Protein AF-A0A3S8ZTL3-F1 (afdb_monomer)

Organism: NCBI:txid2496266

Nearest PDB structures (foldseek):
  7txj-assembly1_A-1  TM=2.863E-01  e=6.919E+00  Betalipothrixvirus pozzuoliense

Solvent-accessible surface area (backbone atoms only — not comparable to full-atom values): 4962 Å² total; per-residue (Å²): 128,66,79,90,71,72,70,70,89,69,92,70,72,59,86,92,69,43,33,64,80,70,72,44,36,50,77,57,85,88,72,91,56,61,76,39,72,44,68,40,76,86,66,48,80,43,73,20,73,50,73,68,47,51,48,52,46,31,44,62,70,47,34,28,64,61,50,86,87,45,68,50,40,32,9,62,81,53,92

Structure (mmCIF, N/CA/C/O backbone):
data_AF-A0A3S8ZTL3-F1
#
_entry.id   AF-A0A3S8ZTL3-F1
#
loop_
_atom_site.group_PDB
_atom_site.id
_atom_site.type_symbol
_atom_site.label_atom_id
_atom_site.label_alt_id
_atom_site.label_comp_id
_atom_site.label_asym_id
_atom_site.label_entity_id
_atom_site.label_seq_id
_atom_site.pdbx_PDB_ins_code
_atom_site.Cartn_x
_atom_site.Cartn_y
_atom_site.Cartn_z
_atom_site.occupancy
_atom_site.B_iso_or_equiv
_atom_site.auth_seq_id
_atom_site.auth_comp_id
_atom_site.auth_asym_id
_atom_site.auth_atom_id
_atom_site.pdbx_PDB_model_num
ATOM 1 N N . MET A 1 1 ? 20.697 13.020 -20.766 1.00 55.72 1 MET A N 1
ATOM 2 C CA . MET A 1 1 ? 19.254 13.240 -20.520 1.00 55.72 1 MET A CA 1
ATOM 3 C C . MET A 1 1 ? 18.800 14.422 -21.354 1.00 55.72 1 MET A C 1
ATOM 5 O O . MET A 1 1 ? 19.492 15.431 -21.354 1.00 55.72 1 MET A O 1
ATOM 9 N N . VAL A 1 2 ? 17.691 14.306 -22.084 1.00 49.03 2 VAL A N 1
ATOM 10 C CA . VAL A 1 2 ? 17.144 15.433 -22.854 1.00 49.03 2 VAL A CA 1
ATOM 11 C C . VAL A 1 2 ? 16.164 16.178 -21.945 1.00 49.03 2 VAL A C 1
ATOM 13 O O . VAL A 1 2 ? 15.061 15.697 -21.693 1.00 49.03 2 VAL A O 1
ATOM 16 N N . ASN A 1 3 ? 16.582 17.334 -21.419 1.00 59.53 3 ASN A N 1
ATOM 17 C CA . ASN A 1 3 ? 15.824 18.125 -20.434 1.00 59.53 3 ASN A CA 1
ATOM 18 C C . ASN A 1 3 ? 14.433 18.577 -20.928 1.00 59.53 3 ASN A C 1
ATOM 20 O O . ASN A 1 3 ? 13.576 18.911 -20.116 1.00 59.53 3 ASN A O 1
ATOM 24 N N . ALA A 1 4 ? 14.189 18.553 -22.242 1.00 68.50 4 ALA A N 1
ATOM 25 C CA . ALA A 1 4 ? 12.918 1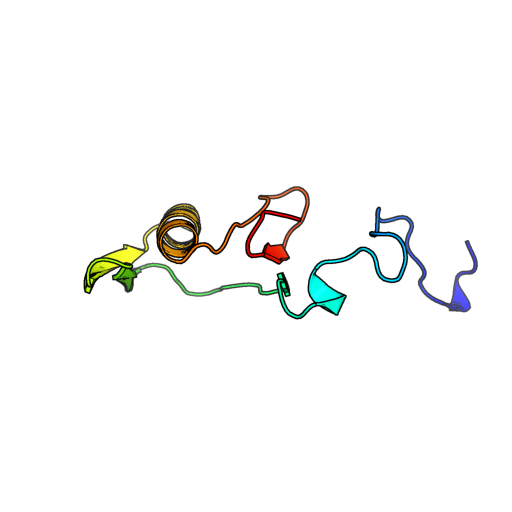8.949 -22.845 1.00 68.50 4 ALA A CA 1
ATOM 26 C C . ALA A 1 4 ? 11.740 18.028 -22.471 1.00 68.50 4 ALA A C 1
ATOM 28 O O . ALA A 1 4 ? 10.605 18.490 -22.415 1.00 68.50 4 ALA A O 1
ATOM 29 N N . TYR A 1 5 ? 11.996 16.746 -22.178 1.00 71.88 5 TYR A N 1
ATOM 30 C CA . TYR A 1 5 ? 10.931 15.749 -21.982 1.00 71.88 5 TYR A CA 1
ATOM 31 C C . TYR A 1 5 ? 10.703 15.345 -20.524 1.00 71.88 5 TYR A C 1
ATOM 33 O O . TYR A 1 5 ? 9.851 14.503 -20.259 1.00 71.88 5 TYR A O 1
ATOM 41 N N . ARG A 1 6 ? 11.475 15.900 -19.574 1.00 63.34 6 ARG A N 1
ATOM 42 C CA . ARG A 1 6 ? 11.425 15.525 -18.145 1.00 63.34 6 ARG A CA 1
ATOM 43 C C . ARG A 1 6 ? 11.499 14.004 -17.902 1.00 63.34 6 ARG A C 1
ATOM 45 O O . ARG A 1 6 ? 10.971 13.506 -16.911 1.00 63.34 6 ARG A O 1
ATOM 52 N N . ILE A 1 7 ? 12.157 13.260 -18.798 1.00 69.81 7 ILE A N 1
ATOM 53 C CA . ILE A 1 7 ? 12.376 11.819 -18.634 1.00 69.81 7 ILE A CA 1
ATOM 54 C C . ILE A 1 7 ? 13.413 11.644 -17.525 1.00 69.81 7 ILE A C 1
ATOM 56 O O . ILE A 1 7 ? 14.600 11.902 -17.731 1.00 69.81 7 ILE A O 1
ATOM 60 N N . GLY A 1 8 ? 12.939 11.264 -16.339 1.00 69.12 8 GLY A N 1
ATOM 61 C CA . GLY A 1 8 ? 13.785 10.963 -15.189 1.00 69.12 8 GLY A CA 1
ATOM 62 C C . GLY A 1 8 ? 14.530 9.633 -15.338 1.00 69.12 8 GLY A C 1
ATOM 63 O O . GLY A 1 8 ? 14.245 8.831 -16.224 1.00 69.12 8 GLY A O 1
ATOM 64 N N . SER A 1 9 ? 15.473 9.383 -14.432 1.00 72.25 9 SER A N 1
ATOM 65 C CA . SER A 1 9 ? 16.250 8.138 -14.349 1.00 72.25 9 SER A CA 1
ATOM 66 C C . SER A 1 9 ? 15.641 7.100 -13.400 1.00 72.25 9 SER A C 1
ATOM 68 O O . SER A 1 9 ? 16.314 6.138 -13.030 1.00 72.25 9 SER A O 1
ATOM 70 N N . ASN A 1 10 ? 14.400 7.311 -12.953 1.00 73.06 10 ASN A N 1
ATOM 71 C CA . ASN A 1 10 ? 13.737 6.381 -12.047 1.00 73.06 10 ASN A CA 1
ATOM 72 C C . ASN A 1 10 ? 13.577 5.022 -12.743 1.00 73.06 10 ASN A C 1
ATOM 74 O O . ASN A 1 10 ? 13.197 4.984 -13.917 1.00 73.06 10 ASN A O 1
ATOM 78 N N . PRO A 1 11 ? 13.862 3.908 -12.050 1.00 77.50 11 PRO A N 1
ATOM 79 C CA . PRO A 1 11 ? 13.644 2.590 -12.615 1.00 77.50 11 PRO A CA 1
ATOM 80 C C . PRO A 1 11 ? 12.154 2.425 -12.919 1.00 77.50 11 PRO A C 1
ATOM 82 O O . PRO A 1 11 ? 11.314 2.525 -12.032 1.00 77.50 11 PRO A O 1
ATOM 85 N N . VAL A 1 12 ? 11.837 2.174 -14.185 1.00 83.19 12 VAL A N 1
ATOM 86 C CA . VAL A 1 12 ? 10.479 1.884 -14.648 1.00 83.19 12 VAL A CA 1
ATOM 87 C C . VAL A 1 12 ? 10.452 0.515 -15.306 1.00 83.19 12 VAL A C 1
ATOM 89 O O . VAL A 1 12 ? 11.444 0.053 -15.879 1.00 83.19 12 VAL A O 1
ATOM 92 N N . ALA A 1 13 ? 9.305 -0.156 -15.233 1.00 86.38 13 ALA A N 1
ATOM 93 C CA . ALA A 1 13 ? 9.112 -1.397 -15.963 1.00 86.38 13 ALA A CA 1
ATOM 94 C C . ALA A 1 13 ? 9.242 -1.153 -17.475 1.00 86.38 13 ALA A C 1
ATOM 96 O O . ALA A 1 13 ? 8.818 -0.120 -17.997 1.00 86.38 13 ALA A O 1
ATOM 97 N N . LYS A 1 14 ? 9.788 -2.140 -18.196 1.00 88.75 14 LYS A N 1
ATOM 98 C CA . LYS A 1 14 ? 9.789 -2.114 -19.663 1.00 88.75 14 LYS A CA 1
ATOM 99 C C . LYS A 1 14 ? 8.347 -1.972 -20.182 1.00 88.75 14 LYS A C 1
ATOM 101 O O . LYS A 1 14 ? 7.432 -2.533 -19.564 1.00 88.75 14 LYS A O 1
ATOM 106 N N . PRO A 1 15 ? 8.136 -1.298 -21.328 1.00 88.50 15 PRO A N 1
ATOM 107 C CA . PRO A 1 15 ? 6.820 -1.210 -21.955 1.00 88.50 15 PRO A CA 1
ATOM 108 C C . PRO A 1 15 ? 6.130 -2.581 -22.047 1.00 88.50 15 PRO A C 1
ATOM 110 O O . PRO A 1 15 ?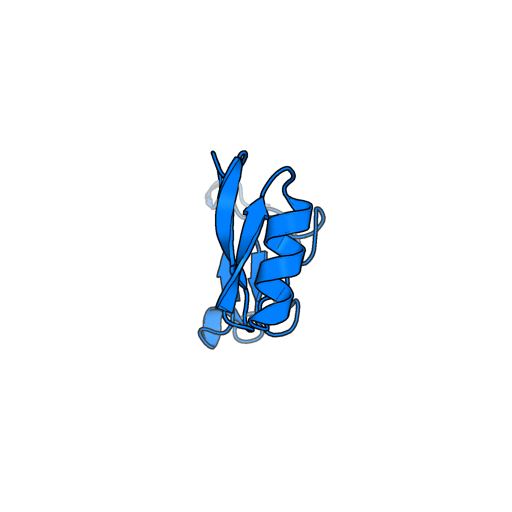 6.799 -3.605 -22.210 1.00 88.50 15 PRO A O 1
ATOM 113 N N . ALA A 1 16 ? 4.804 -2.600 -21.875 1.00 90.19 16 ALA A N 1
ATOM 114 C CA . ALA A 1 16 ? 3.944 -3.795 -21.837 1.00 90.19 16 ALA A CA 1
ATOM 115 C C . ALA A 1 16 ? 4.212 -4.822 -20.708 1.00 90.19 16 ALA A C 1
ATOM 117 O O . ALA A 1 16 ? 3.490 -5.813 -20.593 1.00 90.19 16 ALA A O 1
ATOM 118 N N . ASN A 1 17 ? 5.200 -4.597 -19.834 1.00 91.12 17 ASN A N 1
ATOM 119 C CA . ASN A 1 17 ? 5.552 -5.533 -18.757 1.00 91.12 17 ASN A CA 1
ATOM 120 C C . ASN A 1 17 ? 5.080 -5.098 -17.357 1.00 91.12 17 ASN A C 1
ATOM 122 O O . ASN A 1 17 ? 5.278 -5.845 -16.402 1.00 91.12 17 ASN A O 1
ATOM 126 N N . SER A 1 18 ? 4.443 -3.930 -17.226 1.00 91.38 18 SER A N 1
ATOM 127 C CA . SER A 1 18 ? 3.843 -3.457 -15.964 1.00 91.38 18 SER A CA 1
ATOM 128 C C . SER A 1 18 ? 2.421 -3.992 -15.763 1.00 91.38 18 SER A C 1
ATOM 130 O O . SER A 1 18 ? 1.670 -4.132 -16.734 1.00 91.38 18 SER A O 1
ATOM 132 N N . ASN A 1 19 ? 2.028 -4.213 -14.507 1.00 93.81 19 ASN A N 1
ATOM 133 C CA . ASN A 1 19 ? 0.659 -4.557 -14.117 1.00 93.81 19 ASN A CA 1
ATOM 134 C C . ASN A 1 19 ? -0.375 -3.466 -14.424 1.00 93.81 19 ASN A C 1
ATOM 136 O O . ASN A 1 19 ? -1.542 -3.791 -14.657 1.00 93.81 19 ASN A O 1
ATOM 140 N N . HIS A 1 20 ? 0.048 -2.203 -14.537 1.00 94.12 20 HIS A N 1
ATOM 141 C CA . HIS A 1 20 ? -0.815 -1.106 -14.991 1.00 94.12 20 HIS A CA 1
ATOM 142 C C . HIS A 1 20 ? -1.392 -1.359 -16.390 1.00 94.12 20 HIS A C 1
ATOM 144 O O . HIS A 1 20 ? -2.551 -1.048 -16.645 1.00 94.12 20 HIS A O 1
ATOM 150 N N . ASN A 1 21 ? -0.650 -2.043 -17.271 1.00 94.56 21 ASN A N 1
ATOM 151 C CA . ASN A 1 21 ? -1.146 -2.410 -18.608 1.00 94.56 21 ASN A CA 1
ATOM 152 C C . ASN A 1 21 ? -2.294 -3.430 -18.562 1.00 94.56 21 ASN A C 1
ATOM 154 O O . ASN A 1 21 ? -3.053 -3.553 -19.519 1.00 94.56 21 ASN A O 1
ATOM 158 N N . ARG A 1 22 ? -2.397 -4.195 -17.470 1.00 95.00 22 ARG A N 1
ATOM 159 C CA . ARG A 1 22 ? -3.367 -5.286 -17.302 1.00 95.00 22 ARG A CA 1
ATOM 160 C C . ARG A 1 22 ? -4.488 -4.936 -16.327 1.00 95.00 22 ARG A C 1
ATOM 162 O O . ARG A 1 22 ? -5.312 -5.796 -16.049 1.00 95.00 22 ARG A O 1
ATOM 169 N N . ARG A 1 23 ? -4.532 -3.695 -15.820 1.00 94.38 23 AR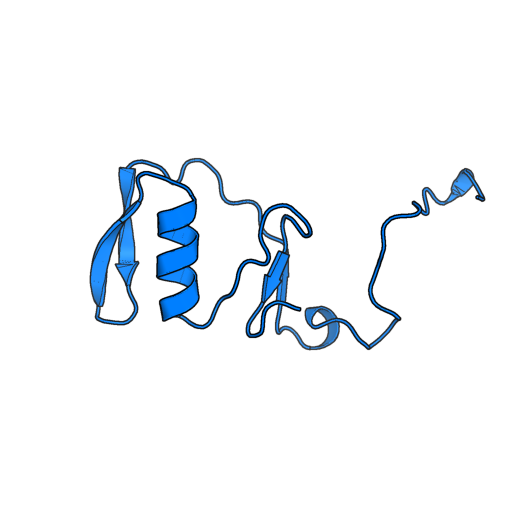G A N 1
ATOM 170 C CA . ARG A 1 23 ? -5.481 -3.250 -14.779 1.00 94.38 23 ARG A CA 1
ATOM 171 C C . ARG A 1 23 ? -5.358 -4.056 -13.478 1.00 94.38 23 ARG A C 1
ATOM 173 O O . ARG A 1 23 ? -6.338 -4.269 -12.777 1.00 94.38 23 ARG A O 1
ATOM 180 N N . LEU A 1 24 ? -4.142 -4.513 -13.17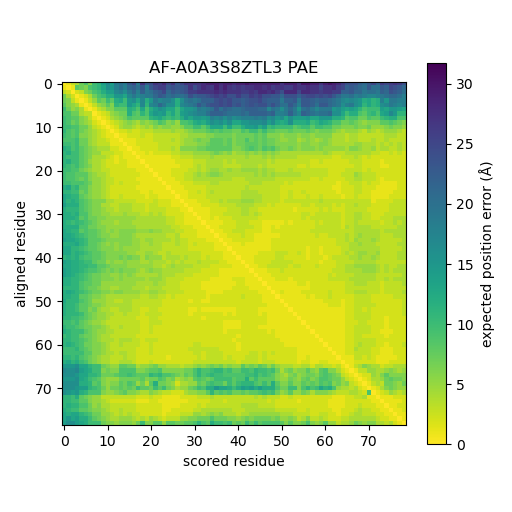9 1.00 95.38 24 LEU A N 1
ATOM 181 C CA . LEU A 1 24 ? -3.821 -5.313 -11.993 1.00 95.38 24 LEU A CA 1
ATOM 182 C C . LEU A 1 24 ? -3.041 -4.517 -10.932 1.00 95.38 24 LEU A C 1
ATOM 184 O O . LEU A 1 24 ? -2.576 -5.083 -9.942 1.00 95.38 24 LEU A O 1
ATOM 188 N N . ALA A 1 25 ? -2.883 -3.213 -11.159 1.00 95.44 25 ALA A N 1
ATOM 189 C CA . ALA A 1 25 ? -2.234 -2.275 -10.262 1.00 95.44 25 ALA A CA 1
ATOM 190 C C . ALA A 1 25 ? -2.963 -0.929 -10.248 1.00 95.44 25 ALA A C 1
ATOM 192 O O . ALA A 1 25 ? -3.658 -0.576 -11.203 1.00 95.44 25 ALA A O 1
ATOM 193 N N . VAL A 1 26 ? -2.769 -0.188 -9.162 1.00 93.81 26 VAL A N 1
ATOM 194 C CA . VAL A 1 26 ? -3.222 1.185 -8.977 1.00 93.81 26 VAL A CA 1
ATOM 195 C C . VAL A 1 26 ? -2.156 1.966 -8.216 1.00 93.81 26 VAL A C 1
ATOM 197 O O . VAL A 1 26 ? -1.605 1.498 -7.223 1.00 93.81 26 VAL A O 1
ATOM 200 N N . ASP A 1 27 ? -1.884 3.182 -8.672 1.00 92.94 27 ASP A N 1
ATOM 201 C CA . ASP A 1 27 ? -1.001 4.112 -7.979 1.00 92.94 27 ASP A CA 1
ATOM 202 C C . ASP A 1 27 ? -1.886 5.064 -7.177 1.00 92.94 27 ASP A C 1
ATOM 204 O O . ASP A 1 27 ? -2.628 5.868 -7.742 1.00 92.94 27 ASP A O 1
ATOM 208 N N . MET A 1 28 ? -1.864 4.930 -5.850 1.00 91.12 28 MET A N 1
ATOM 209 C CA . MET A 1 28 ? -2.790 5.648 -4.976 1.00 91.12 28 MET A CA 1
ATOM 210 C C . MET A 1 28 ? -2.122 6.079 -3.674 1.00 91.12 28 MET A C 1
ATOM 212 O O . MET A 1 28 ? -1.598 5.269 -2.905 1.00 91.12 28 MET A O 1
ATOM 216 N N . THR A 1 29 ? -2.224 7.376 -3.392 1.00 90.94 29 THR A N 1
ATOM 217 C CA . THR A 1 29 ? -1.835 7.963 -2.109 1.00 90.94 29 THR A CA 1
ATOM 218 C C . THR A 1 29 ? -3.071 8.104 -1.233 1.00 90.94 29 THR A C 1
ATOM 220 O O . THR A 1 29 ? -3.967 8.888 -1.536 1.00 90.94 29 THR A O 1
ATOM 223 N N . ILE A 1 30 ? -3.114 7.352 -0.135 1.00 91.38 30 ILE A N 1
ATOM 224 C CA . ILE A 1 30 ? -4.214 7.399 0.831 1.00 91.38 30 ILE A CA 1
ATOM 225 C C . ILE A 1 30 ? -3.818 8.339 1.972 1.00 91.38 30 ILE A C 1
ATOM 227 O O . ILE A 1 30 ? -2.796 8.130 2.625 1.00 91.38 30 ILE A O 1
ATOM 231 N N . ILE A 1 31 ? -4.635 9.363 2.214 1.00 93.31 31 ILE A N 1
ATOM 232 C CA . ILE A 1 31 ? -4.448 10.358 3.280 1.00 93.31 31 ILE A CA 1
ATOM 233 C C . ILE A 1 31 ? -5.644 10.356 4.235 1.00 93.31 31 ILE A C 1
ATOM 235 O O . ILE A 1 31 ? -6.705 9.829 3.901 1.00 93.31 31 ILE A O 1
ATOM 239 N N . ASN A 1 32 ? -5.484 10.963 5.416 1.00 95.50 32 ASN A N 1
ATOM 240 C CA . ASN A 1 32 ? -6.547 11.123 6.418 1.00 95.50 32 ASN A CA 1
ATOM 241 C C . ASN A 1 32 ? -7.239 9.803 6.807 1.00 95.50 32 ASN A C 1
ATOM 243 O O . ASN A 1 32 ? -8.446 9.776 7.031 1.00 95.50 32 ASN A O 1
ATOM 247 N N . PHE A 1 33 ? -6.496 8.695 6.850 1.00 95.06 33 PHE A N 1
ATOM 248 C CA . PHE A 1 33 ? -7.047 7.370 7.153 1.00 95.06 33 PHE A CA 1
ATOM 249 C C . PHE A 1 33 ? -7.138 7.071 8.654 1.00 95.06 33 PHE A C 1
ATOM 251 O O . PHE A 1 33 ? -7.856 6.158 9.055 1.00 95.06 33 PHE A O 1
ATOM 258 N N . GLU A 1 34 ? -6.401 7.807 9.482 1.00 96.44 34 GLU A N 1
ATOM 259 C CA . GLU A 1 34 ? -6.292 7.537 10.912 1.00 96.44 34 GLU A CA 1
ATOM 260 C C . GLU A 1 34 ? -7.648 7.654 11.615 1.00 96.44 34 GLU A C 1
ATOM 262 O O . GLU A 1 34 ? -8.469 8.524 11.322 1.00 96.44 34 GLU A O 1
ATOM 267 N N . ASN A 1 35 ? -7.874 6.751 12.564 1.00 96.88 35 ASN A N 1
ATOM 268 C CA . ASN A 1 35 ? -9.092 6.572 13.345 1.00 96.88 35 ASN A CA 1
ATOM 269 C C . ASN A 1 35 ? -10.358 6.205 12.559 1.00 96.88 35 ASN A C 1
ATOM 271 O O . ASN A 1 35 ? -11.408 6.060 13.187 1.00 96.88 35 ASN A O 1
ATOM 275 N N . LYS A 1 36 ? -10.280 5.993 11.240 1.00 96.38 36 LYS A N 1
ATOM 276 C CA . LYS A 1 36 ? -11.400 5.458 10.458 1.00 96.38 36 LYS A CA 1
ATOM 277 C C . LYS A 1 36 ? -11.550 3.958 10.675 1.00 96.38 36 LYS A C 1
ATOM 279 O O . LYS A 1 36 ? -10.575 3.251 10.927 1.00 96.38 36 LYS A O 1
ATOM 284 N N . GLU A 1 37 ? -12.779 3.484 10.535 1.00 97.44 37 GLU A N 1
ATOM 285 C CA .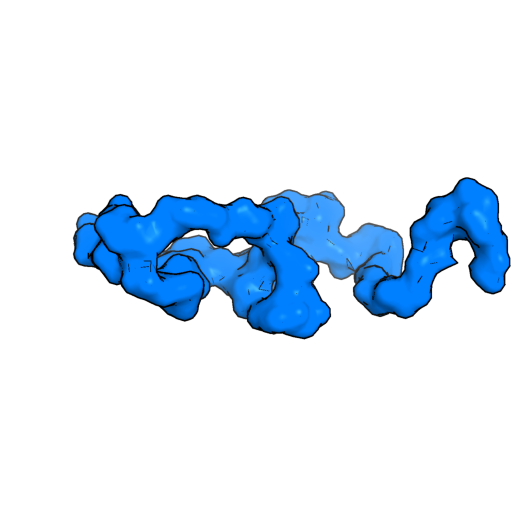 GLU A 1 37 ? -13.105 2.063 10.548 1.00 97.44 37 GLU A CA 1
ATOM 286 C C . GLU A 1 37 ? -13.407 1.587 9.130 1.00 97.44 37 GLU A C 1
ATOM 288 O O . GLU A 1 37 ? -14.121 2.247 8.373 1.00 97.44 37 GLU A O 1
ATOM 293 N N . VAL A 1 38 ? -12.840 0.441 8.771 1.00 95.94 38 VAL A N 1
ATOM 294 C CA . VAL A 1 38 ? -13.050 -0.224 7.483 1.00 95.94 38 VAL A CA 1
ATOM 295 C C . VAL A 1 38 ? -13.380 -1.688 7.725 1.00 95.94 38 VAL A C 1
ATOM 297 O O . VAL A 1 38 ? -12.935 -2.263 8.715 1.00 95.94 38 VAL A O 1
ATOM 300 N N . LYS A 1 39 ? -14.156 -2.302 6.832 1.00 97.44 39 LYS A N 1
ATOM 301 C CA . LYS A 1 39 ? -14.404 -3.746 6.895 1.00 97.44 39 LYS A CA 1
ATOM 302 C C . LYS A 1 39 ? -13.222 -4.509 6.310 1.00 97.44 39 LYS A C 1
ATOM 304 O O . LYS A 1 39 ? -12.768 -4.180 5.212 1.00 97.44 39 LYS A O 1
ATOM 309 N N . ASP A 1 40 ? -12.752 -5.526 7.015 1.00 95.81 40 ASP A N 1
ATOM 310 C CA . ASP A 1 40 ? -11.830 -6.514 6.460 1.00 95.81 40 ASP A CA 1
ATOM 311 C C . ASP A 1 40 ? -12.559 -7.572 5.608 1.00 95.81 40 ASP A C 1
ATOM 313 O O . ASP A 1 40 ? -13.785 -7.524 5.470 1.00 95.81 40 ASP A O 1
ATOM 317 N N . SER A 1 41 ? -11.805 -8.496 4.998 1.00 95.94 41 SER A N 1
ATOM 318 C CA . SER A 1 41 ? -12.353 -9.534 4.104 1.00 95.94 41 SER A CA 1
ATOM 319 C C . SER A 1 41 ? -13.338 -10.478 4.789 1.00 95.94 41 SER A C 1
ATOM 321 O O . SER A 1 41 ? -14.169 -11.080 4.114 1.00 95.94 41 SER A O 1
ATOM 323 N N . ASP A 1 42 ? -13.261 -10.585 6.114 1.00 95.88 42 ASP A N 1
ATOM 324 C CA . ASP A 1 42 ? -14.122 -11.443 6.926 1.00 95.88 42 ASP A CA 1
ATOM 325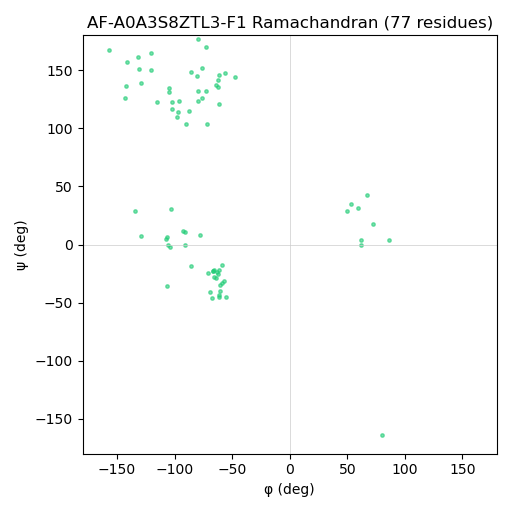 C C . ASP A 1 42 ? -15.375 -10.684 7.402 1.00 95.88 42 ASP A C 1
ATOM 327 O O . ASP A 1 42 ? -16.234 -11.236 8.088 1.00 95.88 42 ASP A O 1
ATOM 331 N N . GLY A 1 43 ? -15.500 -9.404 7.032 1.00 96.06 43 GLY A N 1
ATOM 332 C CA . GLY A 1 43 ? -16.617 -8.532 7.378 1.00 96.06 43 GLY A CA 1
ATOM 333 C C . GLY A 1 43 ? -16.477 -7.822 8.726 1.00 96.06 43 GLY A C 1
ATOM 334 O O . GLY A 1 43 ? -17.390 -7.082 9.105 1.00 96.06 43 GLY A O 1
ATOM 335 N N . ASN A 1 44 ? -15.354 -7.983 9.433 1.00 96.88 44 ASN A N 1
ATOM 336 C CA . ASN A 1 44 ? -15.130 -7.347 10.729 1.00 96.88 44 ASN A CA 1
ATOM 337 C C . ASN A 1 44 ? -14.689 -5.892 10.559 1.00 96.88 44 ASN A C 1
ATOM 339 O O . ASN A 1 44 ? -13.942 -5.549 9.643 1.00 96.88 44 ASN A O 1
ATOM 343 N N . LEU A 1 45 ? -15.109 -5.022 11.479 1.00 97.69 45 LEU A N 1
ATOM 344 C CA . LEU A 1 45 ? -14.630 -3.642 11.513 1.00 97.69 45 LEU A CA 1
ATOM 345 C C . LEU A 1 45 ? -13.209 -3.583 12.088 1.00 97.69 45 LEU A C 1
ATOM 347 O O . LEU A 1 45 ? -12.939 -4.046 13.197 1.00 97.69 45 LEU A O 1
ATOM 351 N N . LYS A 1 46 ? -12.297 -2.971 11.333 1.00 96.81 46 LYS A N 1
ATOM 352 C CA . LYS A 1 46 ? -10.918 -2.682 11.724 1.00 96.81 46 LYS A CA 1
ATOM 353 C C . LYS A 1 46 ? -10.712 -1.178 11.795 1.00 96.81 46 LYS A C 1
ATOM 355 O O . LYS A 1 46 ? -10.884 -0.470 10.803 1.00 96.81 46 LYS A O 1
ATOM 360 N N . LYS A 1 47 ? -10.294 -0.696 12.966 1.00 97.62 47 LYS A N 1
ATOM 361 C CA . LYS A 1 47 ? -9.864 0.691 13.154 1.00 97.62 47 LYS A CA 1
ATOM 362 C C . LYS A 1 47 ? -8.438 0.866 12.642 1.00 97.62 47 LYS A C 1
ATOM 364 O O . LYS A 1 47 ? -7.527 0.194 13.118 1.00 97.62 47 LYS A O 1
ATOM 369 N N . ILE A 1 48 ? -8.252 1.799 11.719 1.00 97.81 48 ILE A N 1
ATOM 370 C CA . ILE A 1 48 ? -6.955 2.133 11.136 1.00 97.81 48 ILE A CA 1
ATOM 371 C C . ILE A 1 48 ? -6.286 3.191 12.011 1.00 97.81 48 ILE A C 1
ATOM 373 O O . ILE A 1 48 ? -6.791 4.303 12.131 1.00 97.81 48 ILE A O 1
ATOM 377 N N . LYS A 1 49 ? -5.158 2.870 12.642 1.00 96.94 49 LYS A N 1
ATOM 378 C CA . LYS A 1 49 ? -4.391 3.806 13.482 1.00 96.94 49 LYS A CA 1
ATOM 379 C C . LYS A 1 49 ? -3.115 4.262 12.797 1.00 96.94 49 LYS A C 1
ATOM 381 O O . LYS A 1 49 ? -2.723 5.409 12.946 1.00 96.94 49 LYS A O 1
ATOM 386 N N . VAL A 1 50 ? -2.483 3.365 12.050 1.00 95.75 50 VAL A N 1
ATOM 387 C CA . VAL A 1 50 ? -1.267 3.633 11.283 1.00 95.75 50 VAL A CA 1
ATOM 388 C C . VAL A 1 50 ? -1.412 3.102 9.863 1.00 95.75 50 VAL A C 1
ATOM 390 O O . VAL A 1 50 ? -2.234 2.233 9.583 1.00 95.75 50 VAL A O 1
ATOM 393 N N . PHE A 1 51 ? -0.576 3.584 8.944 1.00 93.69 51 PHE A N 1
ATOM 394 C CA . PHE A 1 51 ? -0.631 3.160 7.541 1.00 93.69 51 PHE A CA 1
ATOM 395 C C . PHE A 1 51 ? -0.478 1.637 7.368 1.00 93.69 51 PHE A C 1
ATOM 397 O O . PHE A 1 51 ? -1.064 1.045 6.467 1.00 93.69 51 PHE A O 1
ATOM 404 N N . ASN A 1 52 ? 0.275 0.979 8.253 1.00 94.56 52 ASN A N 1
ATOM 405 C CA . ASN A 1 52 ? 0.463 -0.470 8.195 1.00 94.56 52 ASN A CA 1
ATOM 406 C C . ASN A 1 52 ? -0.835 -1.262 8.453 1.00 94.56 52 ASN A C 1
ATOM 408 O O . ASN A 1 52 ? -0.957 -2.400 7.997 1.00 94.56 52 ASN A O 1
ATOM 412 N N . ASP A 1 53 ? -1.823 -0.655 9.113 1.00 96.44 53 ASP A N 1
ATOM 413 C CA . ASP A 1 53 ? -3.152 -1.247 9.260 1.00 96.44 53 ASP A CA 1
ATOM 414 C C . ASP A 1 5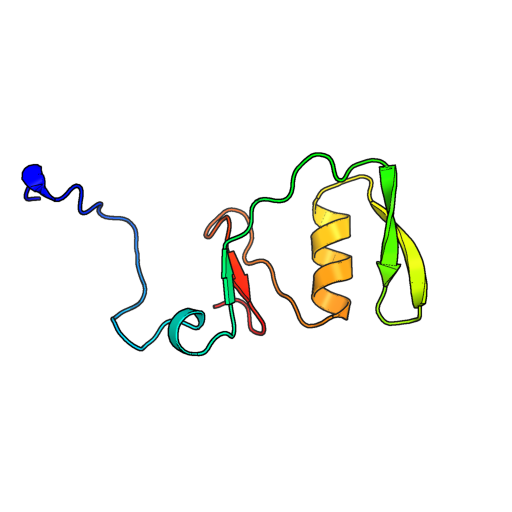3 ? -3.873 -1.277 7.902 1.00 96.44 53 ASP A C 1
ATOM 416 O O . ASP A 1 53 ? -4.442 -2.306 7.543 1.00 96.44 53 ASP A O 1
ATOM 420 N N . LEU A 1 54 ? -3.767 -0.212 7.087 1.00 94.69 54 LEU A N 1
ATOM 421 C CA . LEU A 1 54 ? -4.293 -0.204 5.710 1.00 94.69 54 LEU A CA 1
ATOM 422 C C . LEU A 1 54 ? -3.618 -1.260 4.842 1.00 94.69 54 LEU A C 1
ATOM 424 O O . LEU A 1 54 ? -4.292 -1.952 4.087 1.00 94.69 54 LEU A O 1
ATOM 428 N N . VAL A 1 55 ? -2.294 -1.392 4.948 1.00 94.50 55 VAL A N 1
ATOM 429 C CA . VAL A 1 55 ? -1.541 -2.418 4.209 1.00 94.50 55 VAL A CA 1
ATOM 430 C C . VAL A 1 55 ? -2.020 -3.815 4.598 1.00 94.50 55 VAL A C 1
ATOM 432 O O . VAL A 1 55 ? -2.164 -4.680 3.737 1.00 94.50 55 VAL A O 1
ATOM 435 N N . SER A 1 56 ? -2.292 -4.035 5.884 1.00 95.62 56 SER A N 1
ATOM 436 C CA . SER A 1 56 ? -2.778 -5.322 6.385 1.00 95.62 56 SER A CA 1
ATOM 437 C C . SER A 1 56 ? -4.187 -5.628 5.876 1.00 95.62 56 SER A C 1
ATOM 439 O O . SER A 1 56 ? -4.407 -6.716 5.355 1.00 95.62 56 SER A O 1
ATOM 441 N N . VAL A 1 57 ? -5.107 -4.657 5.929 1.00 96.12 57 VAL A N 1
ATOM 442 C CA . VAL A 1 57 ? -6.456 -4.800 5.354 1.00 96.12 57 VAL A CA 1
ATOM 443 C C . VAL A 1 57 ? -6.387 -5.025 3.842 1.00 96.12 57 VAL A C 1
ATOM 445 O O . VAL A 1 57 ? -7.033 -5.933 3.333 1.00 96.12 57 VAL A O 1
ATOM 448 N N . GLY A 1 58 ? -5.562 -4.264 3.119 1.00 94.62 58 GLY A N 1
ATOM 449 C CA . GLY A 1 58 ? -5.365 -4.433 1.678 1.00 94.62 58 GLY A CA 1
ATOM 450 C C . GLY A 1 58 ? -4.941 -5.856 1.314 1.00 94.62 58 GLY A C 1
ATOM 451 O O . GLY A 1 58 ? -5.536 -6.459 0.423 1.00 94.62 58 GLY A O 1
ATOM 452 N N . ARG A 1 59 ? -3.993 -6.442 2.059 1.00 95.69 59 ARG A N 1
ATOM 453 C CA . ARG A 1 59 ? -3.545 -7.830 1.849 1.00 95.69 59 ARG A CA 1
ATOM 454 C C . ARG A 1 59 ? -4.664 -8.852 2.010 1.00 95.69 59 ARG A C 1
ATOM 456 O O . ARG A 1 59 ? -4.674 -9.828 1.268 1.00 95.69 59 ARG A O 1
ATOM 463 N N . MET A 1 60 ? -5.607 -8.626 2.924 1.00 96.44 60 MET A N 1
ATOM 464 C CA . MET A 1 60 ? -6.774 -9.502 3.092 1.00 96.44 60 MET A CA 1
ATOM 465 C C . MET A 1 60 ? -7.678 -9.500 1.850 1.00 96.44 60 MET A C 1
ATOM 467 O O . MET A 1 60 ? -8.279 -10.516 1.519 1.00 96.44 60 MET A O 1
ATOM 471 N N . TYR A 1 61 ? -7.699 -8.394 1.104 1.00 95.44 61 TYR A N 1
ATOM 472 C CA . TYR A 1 61 ? -8.360 -8.282 -0.201 1.00 95.44 61 TYR A CA 1
ATOM 473 C C . TYR A 1 61 ? -7.446 -8.624 -1.392 1.00 95.44 61 TYR A C 1
ATOM 475 O O . TYR A 1 61 ? -7.801 -8.356 -2.539 1.00 95.44 61 TYR A O 1
ATOM 483 N N . GLY A 1 62 ? -6.257 -9.187 -1.153 1.00 95.00 62 GLY A N 1
ATOM 484 C CA . GLY A 1 62 ? -5.294 -9.513 -2.209 1.00 95.00 62 GLY A CA 1
ATOM 485 C C . GLY A 1 62 ? -4.604 -8.295 -2.833 1.00 95.00 62 GLY A C 1
ATOM 486 O O . GLY A 1 62 ? -4.039 -8.407 -3.915 1.00 95.00 62 GLY A O 1
ATOM 487 N N . VAL A 1 63 ? -4.633 -7.132 -2.174 1.00 95.19 63 VAL A N 1
ATOM 488 C CA . VAL A 1 63 ? -3.980 -5.898 -2.632 1.00 95.19 63 VAL A CA 1
ATOM 489 C C . VAL A 1 63 ? -2.687 -5.675 -1.848 1.00 95.19 63 VAL A C 1
ATOM 491 O O . VAL A 1 63 ? -2.686 -5.468 -0.635 1.00 95.19 63 VAL A O 1
ATOM 494 N N . ILE A 1 64 ? -1.558 -5.705 -2.548 1.00 95.12 64 ILE A N 1
ATOM 495 C CA . ILE A 1 64 ? -0.215 -5.640 -1.975 1.00 95.12 64 ILE A CA 1
ATOM 496 C C . ILE A 1 64 ? 0.384 -4.256 -2.208 1.00 95.12 64 ILE A C 1
ATOM 498 O O . ILE A 1 64 ? 0.421 -3.761 -3.331 1.00 95.12 64 ILE A O 1
ATOM 502 N N . TRP A 1 65 ? 0.920 -3.665 -1.141 1.00 93.81 65 TRP A N 1
ATOM 503 C CA . TRP A 1 65 ? 1.731 -2.451 -1.193 1.00 93.81 65 TRP A CA 1
ATOM 504 C C . TRP A 1 65 ? 3.215 -2.792 -1.062 1.00 93.81 65 TRP A C 1
ATOM 506 O O . TRP A 1 65 ? 3.629 -3.386 -0.062 1.00 93.81 65 TRP A O 1
ATOM 516 N N . LEU A 1 66 ? 4.023 -2.391 -2.045 1.00 84.00 66 LEU A N 1
ATOM 517 C CA . LEU A 1 66 ? 5.461 -2.703 -2.124 1.00 84.00 66 LEU A CA 1
ATOM 518 C C . LEU A 1 66 ? 6.353 -1.850 -1.203 1.00 84.00 66 LEU A C 1
ATOM 520 O O . LEU A 1 66 ? 7.584 -1.922 -1.253 1.00 84.00 66 LEU A O 1
ATOM 524 N N . GLY A 1 67 ? 5.753 -1.057 -0.319 1.00 82.88 67 GLY A N 1
ATOM 525 C CA . GLY A 1 67 ? 6.497 -0.279 0.658 1.00 82.88 67 GLY A CA 1
ATOM 526 C C . GLY A 1 67 ? 7.099 1.003 0.094 1.00 82.88 67 GLY A C 1
ATOM 527 O O . GLY A 1 67 ? 6.736 1.493 -0.971 1.00 82.88 67 GLY A O 1
ATOM 528 N N . ALA A 1 68 ? 8.045 1.567 0.849 1.00 77.12 68 ALA A N 1
ATOM 529 C CA . ALA A 1 68 ? 8.645 2.870 0.561 1.00 77.12 68 ALA A CA 1
ATOM 530 C C . ALA A 1 68 ? 9.405 2.960 -0.766 1.00 77.12 68 ALA A C 1
ATOM 532 O O . ALA A 1 68 ? 9.512 4.046 -1.326 1.00 77.12 68 ALA A O 1
ATOM 533 N N . LYS A 1 69 ? 9.903 1.827 -1.262 1.00 78.56 69 LYS A N 1
ATOM 534 C CA . LYS A 1 69 ? 10.730 1.752 -2.466 1.00 78.56 69 LYS A CA 1
ATOM 535 C C . LYS A 1 69 ? 9.947 2.026 -3.753 1.00 78.56 69 LYS A C 1
ATOM 537 O O . LYS A 1 69 ? 10.556 2.443 -4.730 1.00 78.56 69 LYS A O 1
ATOM 542 N N . ASP A 1 70 ? 8.636 1.795 -3.732 1.00 77.81 70 ASP A N 1
ATOM 543 C CA . ASP A 1 70 ? 7.771 1.885 -4.911 1.00 77.81 70 ASP A CA 1
ATOM 544 C C . ASP A 1 70 ? 6.475 2.649 -4.604 1.00 77.81 70 ASP A C 1
ATOM 546 O O . ASP A 1 70 ? 5.423 2.381 -5.165 1.00 77.81 70 ASP A O 1
ATOM 550 N N . LYS A 1 71 ? 6.493 3.594 -3.652 1.00 79.81 71 LYS A N 1
ATOM 551 C CA . LYS A 1 71 ? 5.297 4.414 -3.396 1.00 79.81 71 LYS A CA 1
ATOM 552 C C . LYS A 1 71 ? 4.983 5.259 -4.638 1.00 79.81 71 LYS A C 1
ATOM 554 O O . LYS A 1 71 ? 5.903 5.882 -5.167 1.00 79.81 71 LYS A O 1
ATOM 559 N N . PRO A 1 72 ? 3.706 5.377 -5.041 1.00 88.19 72 PRO A N 1
ATOM 560 C CA . PRO A 1 72 ? 2.494 5.005 -4.301 1.00 88.19 72 PRO A CA 1
ATOM 561 C C . PRO A 1 72 ? 1.849 3.682 -4.774 1.00 88.19 72 PRO A C 1
ATOM 563 O O . PRO A 1 72 ? 0.629 3.554 -4.717 1.00 88.19 72 PRO A O 1
ATOM 566 N N . HIS A 1 73 ? 2.636 2.726 -5.263 1.00 92.62 73 HIS A N 1
ATOM 567 C CA . HIS A 1 73 ? 2.160 1.555 -5.994 1.00 92.62 73 HIS A CA 1
ATOM 568 C C . HIS A 1 73 ? 1.453 0.498 -5.132 1.00 92.62 73 HIS A C 1
ATOM 570 O O . HIS A 1 73 ? 1.974 0.053 -4.102 1.00 92.62 73 HIS A O 1
ATOM 576 N N . TRP A 1 74 ? 0.291 0.045 -5.607 1.00 94.62 74 TRP A N 1
ATOM 577 C CA . TRP A 1 74 ? -0.464 -1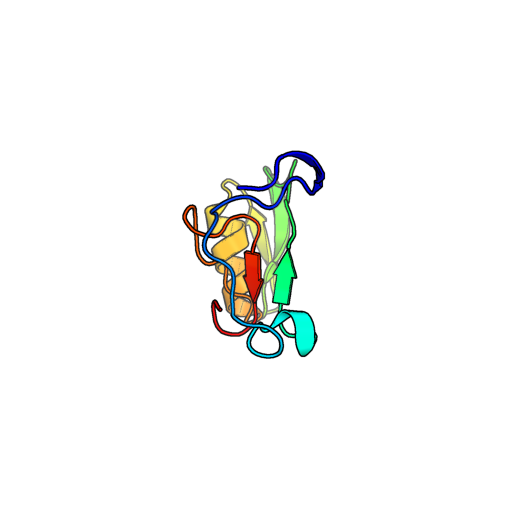.089 -5.078 1.00 94.62 74 TRP A CA 1
ATOM 578 C C . TRP A 1 74 ? -0.813 -2.048 -6.212 1.00 94.62 74 TRP A C 1
ATOM 580 O O . TRP A 1 74 ? -1.243 -1.614 -7.280 1.00 94.62 74 TRP A O 1
ATOM 590 N N . SER A 1 75 ? -0.707 -3.355 -5.990 1.00 95.06 75 SER A N 1
ATOM 591 C CA . SER A 1 75 ? -1.058 -4.339 -7.017 1.00 95.06 75 SER A CA 1
ATOM 592 C C . SER A 1 75 ? -1.413 -5.698 -6.443 1.00 95.06 75 SER A C 1
ATOM 594 O O . SER A 1 75 ? -1.181 -5.977 -5.272 1.00 95.06 75 SER A O 1
ATOM 596 N N . PHE A 1 76 ? -1.985 -6.568 -7.271 1.00 94.75 76 PHE A N 1
ATOM 597 C CA . PHE A 1 76 ? -2.414 -7.895 -6.821 1.00 94.75 76 PHE A CA 1
ATOM 598 C C . PHE A 1 76 ? -1.254 -8.829 -6.417 1.00 94.75 76 PHE A C 1
ATOM 600 O O . PHE A 1 76 ? -1.455 -9.788 -5.679 1.00 94.75 76 PHE A O 1
ATOM 607 N N . ASN A 1 77 ? -0.041 -8.583 -6.928 1.00 91.50 77 ASN A N 1
ATOM 608 C CA . ASN A 1 77 ? 1.126 -9.449 -6.724 1.00 91.50 77 ASN A CA 1
ATOM 609 C C . ASN A 1 77 ? 2.384 -8.702 -6.245 1.00 91.50 77 ASN A C 1
ATOM 611 O O . ASN A 1 77 ? 3.449 -9.311 -6.169 1.00 91.50 77 ASN A O 1
ATOM 615 N N . GLY A 1 78 ? 2.279 -7.408 -5.926 1.00 84.06 78 GLY A N 1
ATOM 616 C CA . GLY A 1 78 ? 3.422 -6.600 -5.504 1.00 84.06 78 GLY A CA 1
ATOM 617 C C . GLY A 1 78 ? 4.440 -6.386 -6.625 1.00 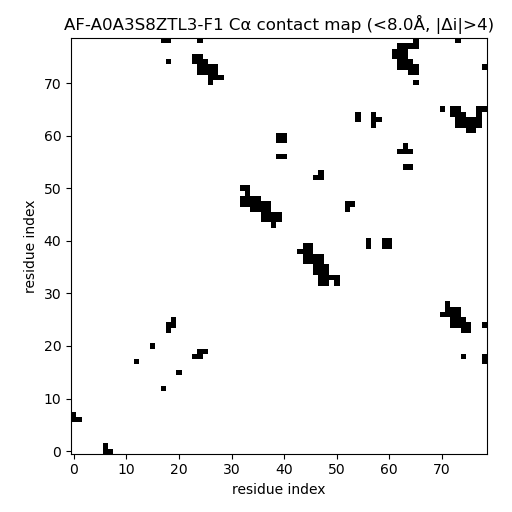84.06 78 GLY A C 1
ATOM 618 O O . GLY A 1 78 ? 5.637 -6.532 -6.398 1.00 84.06 78 GLY A O 1
ATOM 619 N N . ARG A 1 79 ? 3.963 -6.102 -7.838 1.00 80.44 79 ARG A N 1
ATOM 620 C CA . ARG A 1 79 ? 4.740 -5.687 -9.016 1.00 80.44 79 ARG A CA 1
ATOM 621 C C . ARG A 1 79 ? 3.936 -4.737 -9.907 1.00 80.44 79 ARG A C 1
ATOM 623 O O . ARG A 1 79 ? 2.696 -4.732 -9.737 1.00 80.44 79 ARG A O 1
#

Secondary structure (DSSP, 8-state):
--GGGT------PPTT-SGGGGT-EEE----S-TT-EEE-TTS-EEE--SHHHHHHHHHHTT-EE-GGGGTTEEESS--

Sequence (79 aa):
MVNAYRIGSNPVAKPANSNHNRRLAVDMTIINFENKEVKDSDGNLKKIKVFNDLVSVGRMYGVIWLGAKDKPHWSFNGR

pLDDT: mean 88.96, std 10.75, range [49.03, 97.81]

Radius of gyration: 15.65 Å; Cα contacts (8 Å, |Δi|>4): 93; chains: 1; bounding box: 36×30×36 Å

Mean predicted aligned error: 5.61 Å

Foldseek 3Di:
DPVVPPDDPQDDDDPPPDCVVVVFKDQDDDPPQAQDWDAAPVRDTDGCHDVVSVQVSCVSVQWHDLPPSDHPMIGNPND

InterPro domains:
  IPR009045 Peptidase M74/Hedgehog-like, zinc-binding domain superfamily [G3DSA:3.30.1380.10] (3-76)
  IPR009045 Peptidase M74/Hedgehog-like, zinc-binding domain superfamily [SSF55166] (12-78)